Protein AF-A0A5C6E142-F1 (afdb_monomer_lite)

Radius of gyration: 43.31 Å; chains: 1; bounding box: 83×58×124 Å

pLDDT: mean 86.6, std 13.16, range [50.38, 98.62]

Organism: NCBI:txid2528016

Foldseek 3Di:
DVVVVVVVVVVVVVVVVVVVVVVVVVVVVVVVVVVVVVVVVVVVVVVVVVVVVVVVCCVVVVVVCVPDDCPDPPPPPDDPPDDDDDDDDPDDDPPDDDPDDDDPVPPDDDDDDDDDDQCVQADPPPRHGHDDPPDDDDDDDDDDDDDDDDDDDDD

Structure (mmCIF, N/CA/C/O backbone):
data_AF-A0A5C6E142-F1
#
_entry.id   AF-A0A5C6E142-F1
#
loop_
_atom_site.group_PDB
_atom_site.id
_atom_site.type_symbol
_atom_site.label_atom_id
_atom_site.label_alt_id
_atom_site.label_comp_id
_atom_site.label_asym_id
_atom_site.label_entity_id
_atom_site.label_seq_id
_atom_site.pdbx_PDB_ins_code
_atom_site.Cartn_x
_atom_site.Cartn_y
_atom_site.Cartn_z
_atom_site.occupancy
_atom_site.B_iso_or_equiv
_atom_site.auth_seq_id
_atom_site.auth_comp_id
_atom_site.auth_asym_id
_atom_site.auth_atom_id
_atom_site.pdbx_PDB_model_num
ATOM 1 N N . MET A 1 1 ? 37.694 4.877 -66.936 1.00 68.62 1 MET A N 1
ATOM 2 C CA . MET A 1 1 ? 38.527 5.126 -65.732 1.00 68.62 1 MET A CA 1
ATOM 3 C C . MET A 1 1 ? 37.800 5.977 -64.694 1.00 68.62 1 MET A C 1
ATOM 5 O O . MET A 1 1 ? 37.877 5.611 -63.532 1.00 68.62 1 MET A O 1
ATOM 9 N N . GLN A 1 2 ? 37.068 7.028 -65.094 1.00 85.69 2 GLN A N 1
ATOM 10 C CA . GLN A 1 2 ? 36.264 7.880 -64.198 1.00 85.69 2 GLN A CA 1
ATOM 11 C C . GLN A 1 2 ? 35.256 7.085 -63.346 1.00 85.69 2 GLN A C 1
ATOM 13 O O . GLN A 1 2 ? 35.366 7.061 -62.131 1.00 85.69 2 GLN A O 1
ATOM 18 N N . GLU A 1 3 ? 34.388 6.302 -63.991 1.00 92.12 3 GLU A N 1
ATOM 19 C CA . GLU A 1 3 ? 33.328 5.515 -63.339 1.00 92.12 3 GLU A CA 1
ATOM 20 C C . GLU A 1 3 ? 33.848 4.558 -62.252 1.00 92.12 3 GLU A C 1
ATOM 22 O O . GLU A 1 3 ? 33.290 4.458 -61.166 1.00 92.12 3 GLU A O 1
ATOM 27 N N . VAL A 1 4 ? 34.980 3.890 -62.499 1.00 93.50 4 VAL A N 1
ATOM 28 C CA . VAL A 1 4 ? 35.608 2.999 -61.508 1.00 93.50 4 VAL A CA 1
ATOM 29 C C . VAL A 1 4 ? 36.153 3.786 -60.309 1.00 93.50 4 VAL A C 1
ATOM 31 O O . VAL A 1 4 ? 36.188 3.259 -59.200 1.00 93.50 4 VAL A O 1
ATOM 34 N N . SER A 1 5 ? 36.596 5.027 -60.514 1.00 92.75 5 SER A N 1
ATOM 35 C CA . SER A 1 5 ? 37.028 5.918 -59.433 1.00 92.75 5 SER A CA 1
ATOM 36 C C . SER A 1 5 ? 35.838 6.404 -58.607 1.00 92.75 5 SER A C 1
ATOM 38 O O . SER A 1 5 ? 35.891 6.354 -57.379 1.00 92.75 5 SER A O 1
ATOM 40 N N . ASP A 1 6 ? 34.752 6.794 -59.272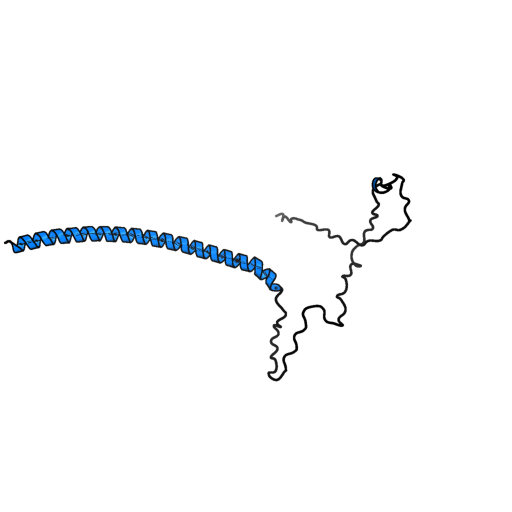 1.00 95.31 6 ASP A N 1
ATOM 41 C CA . ASP A 1 6 ? 33.530 7.282 -58.629 1.00 95.31 6 ASP A CA 1
ATOM 42 C C . ASP A 1 6 ? 32.893 6.179 -57.767 1.00 95.31 6 ASP A C 1
ATOM 44 O O . ASP A 1 6 ? 32.651 6.374 -56.576 1.00 95.31 6 ASP A O 1
ATOM 48 N N . LEU A 1 7 ? 32.780 4.960 -58.308 1.00 95.81 7 LEU A N 1
ATOM 49 C CA . LEU A 1 7 ? 32.290 3.788 -57.571 1.00 95.81 7 LEU A CA 1
ATOM 50 C C . LEU A 1 7 ? 33.175 3.410 -56.370 1.00 95.81 7 LEU A C 1
ATOM 52 O O . LEU A 1 7 ? 32.690 2.832 -55.392 1.00 95.81 7 LEU A O 1
ATOM 56 N N . ARG A 1 8 ? 34.484 3.693 -56.421 1.00 95.88 8 ARG A N 1
ATOM 57 C CA . ARG A 1 8 ? 35.404 3.466 -55.290 1.00 95.88 8 ARG A CA 1
ATOM 58 C C . ARG A 1 8 ? 35.212 4.505 -54.190 1.00 95.88 8 ARG A C 1
ATOM 60 O O . ARG A 1 8 ? 35.260 4.124 -53.021 1.00 95.88 8 ARG A O 1
ATOM 67 N N . SER A 1 9 ? 34.989 5.767 -54.561 1.00 95.81 9 SER A N 1
ATOM 68 C CA . SER A 1 9 ? 34.639 6.845 -53.628 1.00 95.81 9 SER A CA 1
ATOM 69 C C . SER A 1 9 ? 33.339 6.519 -52.903 1.00 95.81 9 SER A C 1
ATOM 71 O O . SER A 1 9 ? 33.317 6.433 -51.680 1.00 95.81 9 SER A O 1
ATOM 73 N N . GLU A 1 10 ? 32.288 6.207 -53.660 1.00 97.12 10 GLU A N 1
ATOM 74 C CA . GLU A 1 10 ? 30.979 5.866 -53.106 1.00 97.12 10 GLU A CA 1
ATOM 75 C C . GLU A 1 10 ? 31.053 4.645 -52.175 1.00 97.12 10 GLU A C 1
ATOM 77 O O . GLU A 1 10 ? 30.497 4.646 -51.078 1.00 97.12 10 GLU A O 1
ATOM 82 N N . ASN A 1 11 ? 31.820 3.610 -52.541 1.00 97.25 11 ASN A N 1
ATOM 83 C CA . ASN A 1 11 ? 32.050 2.467 -51.653 1.00 97.25 11 ASN A CA 1
ATOM 84 C C . ASN A 1 11 ? 32.759 2.848 -50.346 1.00 97.25 11 ASN A C 1
ATOM 86 O O . ASN A 1 11 ? 32.506 2.226 -49.310 1.00 97.25 11 ASN A O 1
ATOM 90 N N . ALA A 1 12 ? 33.682 3.810 -50.378 1.00 97.31 12 ALA A N 1
ATOM 91 C CA . ALA A 1 12 ? 34.360 4.281 -49.177 1.00 97.31 12 ALA A CA 1
ATOM 92 C C . ALA A 1 12 ? 33.380 5.017 -48.249 1.00 97.31 12 ALA A C 1
ATOM 94 O O . ALA A 1 12 ? 33.347 4.710 -47.052 1.00 97.31 12 ALA A O 1
ATOM 95 N N . ASP A 1 13 ? 32.532 5.876 -48.816 1.00 97.88 13 ASP A N 1
ATOM 96 C CA . ASP A 1 13 ? 31.500 6.624 -48.095 1.00 97.88 13 ASP A CA 1
ATOM 97 C C . ASP A 1 13 ? 30.450 5.688 -47.488 1.00 97.88 13 ASP A C 1
ATOM 99 O O . ASP A 1 13 ? 30.155 5.760 -46.294 1.00 97.88 13 ASP A O 1
ATOM 103 N N . LEU A 1 14 ? 29.953 4.719 -48.264 1.00 98.06 14 LEU A N 1
ATOM 104 C CA . LEU A 1 14 ? 29.013 3.709 -47.774 1.00 98.06 14 LEU A CA 1
ATOM 105 C C . LEU A 1 14 ? 29.620 2.878 -46.639 1.00 98.06 14 LEU A C 1
ATOM 107 O O . LEU A 1 14 ? 28.962 2.608 -45.634 1.00 98.06 14 LEU A O 1
ATOM 111 N N . ARG A 1 15 ? 30.898 2.493 -46.743 1.00 97.94 15 ARG A N 1
ATOM 112 C CA . ARG A 1 15 ? 31.594 1.780 -45.658 1.00 97.94 15 ARG A CA 1
ATOM 113 C C . ARG A 1 15 ? 31.727 2.637 -44.405 1.00 97.94 15 ARG A C 1
ATOM 115 O O . ARG A 1 15 ? 31.682 2.087 -43.304 1.00 97.94 15 ARG A O 1
ATOM 122 N N . GLN A 1 16 ? 31.911 3.946 -44.549 1.00 97.94 16 GLN A N 1
ATOM 123 C CA . GLN A 1 16 ? 31.932 4.868 -43.421 1.00 97.94 16 GLN A CA 1
ATOM 124 C C . GLN A 1 16 ? 30.557 4.971 -42.758 1.00 97.94 16 GLN A C 1
ATOM 126 O O . GLN A 1 16 ? 30.463 4.704 -41.561 1.00 97.94 16 GLN A O 1
ATOM 131 N N . GLN A 1 17 ? 29.500 5.213 -43.532 1.00 98.12 17 GLN A N 1
ATOM 132 C CA . GLN A 1 17 ? 28.126 5.271 -43.023 1.00 98.12 17 GLN A CA 1
ATOM 133 C C . GLN A 1 17 ? 27.724 3.969 -42.316 1.00 98.12 17 GLN A C 1
ATOM 135 O O . GLN A 1 17 ? 27.150 3.988 -41.231 1.00 98.12 17 GLN A O 1
ATOM 140 N N . VAL A 1 18 ? 28.092 2.806 -42.868 1.00 98.25 18 VAL A N 1
ATOM 141 C CA . VAL A 1 18 ? 27.827 1.505 -42.228 1.00 98.25 18 VAL A CA 1
ATOM 142 C C . VAL A 1 18 ? 28.554 1.368 -40.887 1.00 98.25 18 VAL A C 1
ATOM 144 O O . VAL A 1 18 ? 28.012 0.759 -39.962 1.00 98.25 18 VAL A O 1
ATOM 147 N N . ARG A 1 19 ? 29.773 1.904 -40.752 1.00 97.94 19 ARG A N 1
ATOM 148 C CA . ARG A 1 19 ? 30.490 1.904 -39.466 1.00 97.94 19 ARG A CA 1
ATOM 149 C C . ARG A 1 19 ? 29.783 2.792 -38.444 1.00 97.94 19 ARG A C 1
ATOM 151 O O . ARG A 1 19 ? 29.568 2.336 -37.325 1.00 97.94 19 ARG A O 1
ATOM 158 N N . GLU A 1 20 ? 29.386 3.996 -38.838 1.00 98.12 20 GLU A N 1
ATOM 159 C CA . GLU A 1 20 ? 28.670 4.951 -37.982 1.00 98.12 20 GLU A CA 1
ATOM 160 C C . GLU A 1 20 ? 27.332 4.372 -37.504 1.00 98.12 20 GLU A C 1
ATOM 162 O O . GLU A 1 20 ? 27.102 4.250 -36.301 1.00 98.12 20 GLU A O 1
ATOM 167 N N . LEU A 1 21 ? 26.518 3.847 -38.425 1.00 98.25 21 LEU A N 1
ATOM 168 C CA . LEU A 1 21 ? 25.243 3.208 -38.094 1.00 98.25 21 LEU A CA 1
ATOM 169 C C . LEU A 1 21 ? 25.410 2.003 -37.159 1.00 98.25 21 LEU A C 1
ATOM 171 O O . LEU A 1 21 ? 24.574 1.769 -36.286 1.00 98.25 21 LEU A O 1
ATOM 175 N N . ARG A 1 22 ? 26.488 1.219 -37.298 1.00 98.00 22 ARG A N 1
ATOM 176 C CA . ARG A 1 22 ? 26.771 0.108 -36.371 1.00 98.00 22 ARG A CA 1
ATOM 177 C C . ARG A 1 22 ? 27.082 0.606 -34.962 1.00 98.00 22 ARG A C 1
ATOM 179 O O . ARG A 1 22 ? 26.615 -0.012 -34.002 1.00 98.00 22 ARG A O 1
ATOM 186 N N . CYS A 1 23 ? 27.837 1.695 -34.838 1.00 97.31 23 CYS A N 1
ATOM 187 C CA . CYS A 1 23 ? 28.104 2.336 -33.552 1.00 97.31 23 CYS A CA 1
ATOM 188 C C . CYS A 1 23 ? 26.804 2.849 -32.917 1.00 97.31 23 CYS A C 1
ATOM 190 O O . CYS A 1 23 ? 26.531 2.526 -31.759 1.00 97.31 23 CYS A O 1
ATOM 192 N N . ASP A 1 24 ? 25.962 3.538 -33.689 1.00 98.00 24 ASP A N 1
ATOM 193 C CA . ASP A 1 24 ? 24.676 4.060 -33.219 1.00 98.00 24 ASP A CA 1
ATOM 194 C C . ASP A 1 24 ? 23.732 2.944 -32.770 1.00 98.00 24 ASP A C 1
ATOM 196 O O . ASP A 1 24 ? 23.130 3.022 -31.699 1.00 98.00 24 ASP A O 1
ATOM 200 N N . VAL A 1 25 ? 23.637 1.848 -33.530 1.00 98.50 25 VAL A N 1
ATOM 201 C CA . VAL A 1 25 ? 22.845 0.673 -33.133 1.00 98.50 25 VAL A CA 1
ATOM 202 C C . VAL A 1 25 ? 23.350 0.092 -31.810 1.00 98.50 25 VAL A C 1
ATOM 204 O O . VAL A 1 25 ? 22.543 -0.287 -30.960 1.00 98.50 25 VAL A O 1
ATOM 207 N N . GLY A 1 26 ? 24.669 0.024 -31.608 1.00 98.12 26 GLY A N 1
ATOM 208 C CA . GLY A 1 26 ? 25.260 -0.399 -30.337 1.00 98.12 26 GLY A CA 1
ATOM 209 C C . GLY A 1 26 ? 24.877 0.531 -29.182 1.00 98.12 26 GLY A C 1
ATOM 210 O O . GLY A 1 26 ? 24.420 0.065 -28.132 1.00 98.12 26 GLY A O 1
ATOM 211 N N . TYR A 1 27 ? 24.986 1.842 -29.402 1.00 98.06 27 TYR A N 1
ATOM 212 C CA . TYR A 1 27 ? 24.593 2.865 -28.438 1.00 98.06 27 TYR A CA 1
ATOM 213 C C . TYR A 1 27 ? 23.116 2.728 -28.050 1.00 98.06 27 TYR A C 1
ATOM 215 O O . TYR A 1 27 ? 22.803 2.550 -26.869 1.00 98.06 27 TYR A O 1
ATOM 223 N N . TRP A 1 28 ? 22.211 2.695 -29.028 1.00 98.44 28 TRP A N 1
ATOM 224 C CA . TRP A 1 28 ? 20.773 2.597 -28.785 1.00 98.44 28 TRP A CA 1
ATOM 225 C C . TRP A 1 28 ? 20.366 1.283 -28.124 1.00 98.44 28 TRP A C 1
ATOM 227 O O . TRP A 1 28 ? 19.524 1.302 -27.228 1.00 98.44 28 TRP A O 1
ATOM 237 N N . LYS A 1 29 ? 21.000 0.154 -28.467 1.00 98.44 29 LYS A N 1
ATOM 238 C CA . LYS A 1 29 ? 20.778 -1.121 -27.763 1.00 98.44 29 LYS A CA 1
ATOM 239 C C . LYS A 1 29 ? 21.147 -1.024 -26.285 1.00 98.44 29 LYS A C 1
ATOM 241 O O . LYS A 1 29 ? 20.381 -1.479 -25.437 1.00 98.44 29 LYS A O 1
ATOM 246 N N . SER A 1 30 ? 22.281 -0.398 -25.966 1.00 98.19 30 SER A N 1
ATOM 247 C CA . SER A 1 30 ? 22.707 -0.213 -24.574 1.00 98.19 30 SER A CA 1
ATOM 248 C C . SER A 1 30 ? 21.763 0.715 -23.798 1.00 98.19 30 SER A C 1
ATOM 250 O O . SER A 1 30 ? 21.396 0.427 -22.657 1.00 98.19 30 SER A O 1
ATOM 252 N N . MET A 1 31 ? 21.302 1.796 -24.432 1.00 98.38 31 MET A N 1
ATOM 253 C CA . MET A 1 31 ? 20.360 2.743 -23.837 1.00 98.38 31 MET A CA 1
ATOM 254 C C . MET A 1 31 ? 18.980 2.121 -23.634 1.00 98.38 31 MET A C 1
ATOM 256 O O . MET A 1 31 ? 18.380 2.303 -22.574 1.00 98.38 31 MET A O 1
ATOM 260 N N . HIS A 1 32 ? 18.505 1.337 -24.601 1.00 98.56 32 HIS A N 1
ATOM 261 C CA . HIS A 1 32 ? 17.255 0.599 -24.485 1.00 98.56 32 HIS A CA 1
ATOM 262 C C . HIS A 1 32 ? 17.325 -0.438 -23.362 1.00 98.56 32 HIS A C 1
ATOM 264 O O . HIS A 1 32 ? 16.424 -0.477 -22.531 1.00 98.56 32 HIS A O 1
ATOM 270 N N . ALA A 1 33 ? 18.418 -1.200 -23.254 1.00 98.44 33 ALA A N 1
ATOM 271 C CA . ALA A 1 33 ? 18.601 -2.158 -22.163 1.00 98.44 33 ALA A CA 1
ATOM 272 C C . ALA A 1 33 ? 18.518 -1.482 -20.781 1.00 98.44 33 ALA A C 1
ATOM 274 O O . ALA A 1 33 ? 17.793 -1.950 -19.905 1.00 98.44 33 ALA A O 1
ATOM 275 N N . ARG A 1 34 ? 19.179 -0.329 -20.604 1.00 98.31 34 ARG A N 1
ATOM 276 C CA . ARG A 1 34 ? 19.090 0.470 -19.366 1.00 98.31 34 ARG A CA 1
ATOM 277 C C . ARG A 1 34 ? 17.677 0.999 -19.113 1.00 98.31 34 ARG A C 1
ATOM 279 O O . ARG A 1 34 ? 17.218 1.023 -17.972 1.00 98.31 34 ARG A O 1
ATOM 286 N N . ALA A 1 35 ? 16.980 1.448 -20.156 1.00 98.38 35 ALA A N 1
ATOM 287 C CA . ALA A 1 35 ? 15.603 1.922 -20.041 1.00 98.38 35 ALA A CA 1
ATOM 288 C C . ALA A 1 35 ? 14.648 0.793 -19.627 1.00 98.38 35 ALA A C 1
ATOM 290 O O . ALA A 1 35 ? 13.851 0.993 -18.714 1.00 98.38 35 ALA A O 1
ATOM 291 N N . VAL A 1 36 ? 14.784 -0.392 -20.229 1.00 98.62 36 VAL A N 1
ATOM 292 C CA . VAL A 1 36 ? 14.018 -1.592 -19.871 1.00 98.62 36 VAL A CA 1
ATOM 293 C C . VAL A 1 36 ? 14.301 -1.996 -18.428 1.00 98.62 36 VAL A C 1
ATOM 295 O O . VAL A 1 36 ? 13.354 -2.192 -17.676 1.00 98.62 36 VAL A O 1
ATOM 298 N N . GLN A 1 37 ? 15.567 -2.028 -17.998 1.00 98.44 37 GLN A N 1
ATOM 299 C CA . GLN A 1 37 ? 15.921 -2.320 -16.604 1.00 98.44 37 GLN A CA 1
ATOM 300 C C . GLN A 1 37 ? 15.235 -1.360 -15.624 1.00 98.44 37 GLN A C 1
ATOM 302 O O . GLN A 1 37 ? 14.564 -1.805 -14.692 1.00 98.44 37 GLN A O 1
ATOM 307 N N . ARG A 1 38 ? 15.323 -0.045 -15.859 1.00 98.31 38 ARG A N 1
ATOM 308 C CA . ARG A 1 38 ? 14.628 0.945 -15.019 1.00 98.31 38 ARG A CA 1
ATOM 309 C C . ARG A 1 38 ? 13.118 0.729 -15.017 1.00 98.31 38 ARG A C 1
ATOM 311 O O . ARG A 1 38 ? 12.522 0.715 -13.950 1.00 98.31 38 ARG A O 1
ATOM 318 N N . HIS A 1 39 ? 12.516 0.498 -16.183 1.00 98.44 39 HIS A N 1
ATOM 319 C CA . HIS A 1 39 ? 11.084 0.228 -16.284 1.00 98.44 39 HIS A CA 1
ATOM 320 C C . HIS A 1 39 ? 10.683 -1.014 -15.480 1.00 98.44 39 HIS A C 1
ATOM 322 O O . HIS A 1 39 ? 9.693 -0.979 -14.760 1.00 98.44 39 HIS A O 1
ATOM 328 N N . THR A 1 40 ? 11.456 -2.102 -15.560 1.00 98.44 40 THR A N 1
ATOM 329 C CA . THR A 1 40 ? 11.169 -3.324 -14.796 1.00 98.44 40 THR A CA 1
ATOM 330 C C . THR A 1 40 ? 11.254 -3.105 -13.289 1.00 98.44 40 THR A C 1
ATOM 332 O O . THR A 1 40 ? 10.385 -3.584 -12.567 1.00 98.44 40 THR A O 1
ATOM 335 N N . LEU A 1 41 ? 12.244 -2.338 -12.817 1.00 98.44 41 LEU A N 1
ATOM 336 C CA . LEU A 1 41 ? 12.389 -2.004 -11.399 1.00 98.44 41 LEU A CA 1
ATOM 337 C C . LEU A 1 41 ? 11.222 -1.140 -10.911 1.00 98.44 41 LEU A C 1
ATOM 339 O O . LEU A 1 41 ? 10.547 -1.504 -9.954 1.00 98.44 41 LEU A O 1
ATOM 343 N N . THR A 1 42 ? 10.916 -0.053 -11.623 1.00 98.38 42 THR A N 1
ATOM 344 C CA . THR A 1 42 ? 9.791 0.828 -11.283 1.00 98.38 42 THR A CA 1
ATOM 345 C C . THR A 1 42 ? 8.451 0.091 -11.326 1.00 98.38 42 THR A C 1
ATOM 347 O O . THR A 1 42 ? 7.584 0.333 -10.490 1.00 98.38 42 THR A O 1
ATOM 350 N N . GLN A 1 43 ? 8.264 -0.831 -12.274 1.00 98.44 43 GLN A N 1
ATOM 351 C CA . GLN A 1 43 ? 7.050 -1.641 -12.351 1.00 98.44 43 GLN A CA 1
ATOM 352 C C . GLN A 1 43 ? 6.924 -2.578 -11.141 1.00 98.44 43 GLN A C 1
ATOM 354 O O . GLN A 1 43 ? 5.844 -2.670 -10.561 1.00 98.44 43 GLN A O 1
ATOM 359 N N . ALA A 1 44 ? 8.021 -3.212 -10.717 1.00 98.31 44 ALA A N 1
ATOM 360 C CA . ALA A 1 44 ? 8.032 -4.056 -9.525 1.00 98.31 44 ALA A CA 1
ATOM 361 C C . ALA A 1 44 ? 7.699 -3.258 -8.250 1.00 98.31 44 ALA A C 1
ATOM 363 O O . ALA A 1 44 ? 6.859 -3.689 -7.461 1.00 98.31 44 ALA A O 1
ATOM 364 N N . GLU A 1 45 ? 8.283 -2.068 -8.080 1.00 98.25 45 GLU A N 1
ATOM 365 C CA . GLU A 1 45 ? 7.976 -1.160 -6.962 1.00 98.25 45 GLU A CA 1
ATOM 366 C C . GLU A 1 45 ? 6.507 -0.717 -6.967 1.00 98.25 45 GLU A C 1
ATOM 368 O O . GLU A 1 45 ? 5.847 -0.674 -5.922 1.00 98.25 45 GLU A O 1
ATOM 373 N N . LEU A 1 46 ? 5.962 -0.416 -8.150 1.00 98.56 46 LEU A N 1
ATOM 374 C CA . LEU A 1 46 ? 4.559 -0.049 -8.312 1.00 98.56 46 LEU A CA 1
ATOM 375 C C . LEU A 1 46 ? 3.630 -1.204 -7.927 1.00 98.56 46 LEU A C 1
ATOM 377 O O . LEU A 1 46 ? 2.606 -0.983 -7.276 1.00 98.56 46 LEU A O 1
ATOM 381 N N . ASP A 1 47 ? 3.971 -2.427 -8.322 1.00 98.44 47 ASP A N 1
ATOM 382 C CA . ASP A 1 47 ? 3.174 -3.613 -8.026 1.00 98.44 47 ASP A CA 1
ATOM 383 C C . ASP A 1 47 ? 3.226 -3.972 -6.537 1.00 98.44 47 ASP A C 1
ATOM 385 O O . ASP A 1 47 ? 2.176 -4.258 -5.949 1.00 98.44 47 ASP A O 1
ATOM 389 N N . GLN A 1 48 ? 4.396 -3.850 -5.901 1.00 98.44 48 GLN A N 1
ATOM 390 C CA . GLN A 1 48 ? 4.545 -3.970 -4.449 1.00 98.44 48 GLN A CA 1
ATOM 391 C C . GLN A 1 48 ? 3.691 -2.924 -3.721 1.00 98.44 48 GLN A C 1
ATOM 393 O O . GLN A 1 48 ? 2.837 -3.279 -2.907 1.00 98.44 48 GLN A O 1
ATOM 398 N N . SER A 1 49 ? 3.830 -1.646 -4.080 1.00 98.19 49 SER A N 1
ATOM 399 C CA . SER A 1 49 ? 3.067 -0.547 -3.472 1.00 98.19 49 SER A CA 1
ATOM 400 C C . SER A 1 49 ? 1.554 -0.753 -3.622 1.00 98.19 49 SER A C 1
ATOM 402 O O . SER A 1 49 ? 0.775 -0.546 -2.691 1.00 98.19 49 SER A O 1
ATOM 404 N N . LYS A 1 50 ? 1.097 -1.213 -4.795 1.00 98.38 50 LYS A N 1
ATOM 405 C CA . LYS A 1 50 ? -0.316 -1.552 -5.031 1.00 98.38 50 LYS A CA 1
ATOM 406 C C . LYS A 1 50 ? -0.774 -2.744 -4.195 1.00 98.38 50 LYS A C 1
ATOM 408 O O . LYS A 1 50 ? -1.938 -2.780 -3.789 1.00 98.38 50 LYS A O 1
ATOM 413 N N . ALA A 1 51 ? 0.077 -3.745 -3.982 1.00 98.12 51 ALA A N 1
ATOM 414 C CA . ALA A 1 51 ? -0.231 -4.878 -3.116 1.00 98.12 51 ALA A CA 1
ATOM 415 C C . ALA A 1 51 ? -0.394 -4.428 -1.657 1.00 98.12 51 ALA A C 1
ATOM 417 O O . ALA A 1 51 ? -1.425 -4.730 -1.057 1.00 98.12 51 ALA A O 1
ATOM 418 N N . GLU A 1 52 ? 0.527 -3.613 -1.143 1.00 98.06 52 GLU A N 1
ATOM 419 C CA . GLU A 1 52 ? 0.457 -3.040 0.208 1.00 98.06 52 GLU A CA 1
ATOM 420 C C . GLU A 1 52 ? -0.802 -2.186 0.396 1.00 98.06 52 GLU A C 1
ATOM 422 O O . GLU A 1 52 ? -1.560 -2.376 1.347 1.00 98.06 52 GLU A O 1
ATOM 427 N N . VAL A 1 53 ? -1.118 -1.307 -0.563 1.00 97.31 53 VAL A N 1
ATOM 428 C CA . VAL A 1 53 ? -2.355 -0.510 -0.523 1.00 97.31 53 VAL A CA 1
ATOM 429 C C . VAL A 1 53 ? -3.600 -1.401 -0.501 1.00 97.31 53 VAL A C 1
ATOM 431 O O . VAL A 1 53 ? -4.560 -1.094 0.211 1.00 97.31 53 VAL A O 1
ATOM 434 N N . ARG A 1 54 ? -3.625 -2.499 -1.272 1.00 96.38 54 ARG A N 1
ATOM 435 C CA . ARG A 1 54 ? -4.742 -3.460 -1.245 1.00 96.38 54 ARG A CA 1
ATOM 436 C C . ARG A 1 54 ? -4.853 -4.147 0.113 1.00 96.38 54 ARG A C 1
ATOM 438 O O . ARG A 1 54 ? -5.964 -4.228 0.635 1.00 96.38 54 ARG A O 1
ATOM 445 N N . GLN A 1 55 ? -3.734 -4.586 0.684 1.00 95.81 55 GLN A N 1
ATOM 446 C CA . GLN A 1 55 ? -3.692 -5.216 2.001 1.00 95.81 55 GLN A CA 1
ATOM 447 C C . GLN A 1 55 ? -4.200 -4.263 3.089 1.00 95.81 55 GLN A C 1
ATOM 449 O O . GLN A 1 55 ? -5.154 -4.591 3.788 1.00 95.81 55 GLN A O 1
ATOM 454 N N . LEU A 1 56 ? -3.654 -3.048 3.171 1.00 95.25 56 LEU A N 1
ATOM 455 C CA . LEU A 1 56 ? -4.062 -2.048 4.162 1.00 95.25 56 LEU A CA 1
ATOM 456 C C . LEU A 1 56 ? -5.544 -1.679 4.034 1.00 95.25 56 LEU A C 1
ATOM 458 O O . LEU A 1 56 ? -6.249 -1.529 5.033 1.00 95.25 56 LEU A O 1
ATOM 462 N N . LYS A 1 57 ? -6.057 -1.564 2.801 1.00 93.62 57 LYS A N 1
ATOM 463 C CA . LYS A 1 57 ? -7.495 -1.364 2.567 1.00 93.62 57 LYS A CA 1
ATOM 464 C C . LYS A 1 57 ? -8.317 -2.552 3.068 1.00 93.62 57 LYS A C 1
ATOM 466 O O . LYS A 1 57 ? -9.357 -2.331 3.687 1.00 93.62 57 LYS A O 1
ATOM 471 N N . ALA A 1 58 ? -7.874 -3.783 2.823 1.00 89.38 58 ALA A N 1
ATOM 472 C CA . ALA A 1 58 ? -8.551 -4.982 3.306 1.00 89.38 58 ALA A CA 1
ATOM 473 C C . ALA A 1 58 ? -8.530 -5.078 4.839 1.00 89.38 58 ALA A C 1
ATOM 475 O O . ALA A 1 58 ? -9.552 -5.386 5.438 1.00 89.38 58 ALA A O 1
ATOM 476 N N . GLU A 1 59 ? -7.429 -4.738 5.501 1.00 89.38 59 GLU A N 1
ATOM 477 C CA . GLU A 1 59 ? -7.352 -4.737 6.966 1.00 89.38 59 GLU A CA 1
ATOM 478 C C . GLU A 1 59 ? -8.244 -3.654 7.583 1.00 89.38 59 GLU A C 1
ATOM 480 O O . GLU A 1 59 ? -9.020 -3.929 8.503 1.00 89.38 59 GLU A O 1
ATOM 485 N N . ARG A 1 60 ? -8.182 -2.431 7.040 1.00 88.44 60 ARG A N 1
ATOM 486 C CA . ARG A 1 60 ? -8.940 -1.281 7.547 1.00 88.44 60 ARG A CA 1
ATOM 487 C C . ARG A 1 60 ? -10.443 -1.425 7.320 1.00 88.44 60 ARG A C 1
ATOM 489 O O . ARG A 1 60 ? -11.226 -1.118 8.215 1.00 88.44 60 ARG A O 1
ATOM 496 N N . PHE A 1 61 ? -10.857 -1.860 6.130 1.00 83.69 61 PHE A N 1
ATOM 497 C CA . PHE A 1 61 ? -12.272 -1.904 5.744 1.00 83.69 61 PHE A CA 1
ATOM 498 C C . PHE A 1 61 ? -12.879 -3.311 5.766 1.00 83.69 61 PHE A C 1
ATOM 500 O O . PHE A 1 61 ? -14.094 -3.435 5.903 1.00 83.69 61 PHE A O 1
ATOM 507 N N . GLY A 1 62 ? -12.079 -4.373 5.674 1.00 68.00 62 GLY A N 1
ATOM 508 C CA . GLY A 1 62 ? -12.549 -5.760 5.758 1.00 68.00 62 GLY A CA 1
ATOM 509 C C . GLY A 1 62 ? -13.065 -6.107 7.151 1.00 68.00 62 GLY A C 1
ATOM 510 O O . GLY A 1 62 ? -14.193 -6.576 7.267 1.00 68.00 62 GLY A O 1
ATOM 511 N N . LYS A 1 63 ? -12.327 -5.739 8.210 1.00 60.81 63 LYS A N 1
ATOM 512 C CA . LYS A 1 63 ? -12.770 -5.918 9.608 1.00 60.81 63 LYS A CA 1
ATOM 513 C C . LYS A 1 63 ? -14.012 -5.086 9.953 1.00 60.81 63 LYS A C 1
ATOM 515 O O . LYS A 1 63 ? -14.846 -5.504 10.746 1.00 60.81 63 LYS A O 1
ATOM 520 N N . GLN A 1 64 ? -14.193 -3.920 9.325 1.00 54.78 64 GLN A N 1
ATOM 521 C CA . GLN A 1 64 ? -15.421 -3.129 9.500 1.00 54.78 64 GLN A CA 1
ATOM 522 C C . GLN A 1 64 ? -16.603 -3.652 8.667 1.00 54.78 64 GLN A C 1
ATOM 524 O O . GLN A 1 64 ? -17.761 -3.439 9.033 1.00 54.78 64 GLN A O 1
ATOM 529 N N . SER A 1 65 ? -16.335 -4.365 7.568 1.00 54.38 65 SER A N 1
ATOM 530 C CA . SER A 1 65 ? -17.362 -4.946 6.700 1.00 54.38 65 SER A CA 1
ATOM 531 C C . SER A 1 65 ? -17.947 -6.262 7.228 1.00 54.38 65 SER A C 1
ATOM 533 O O . SER A 1 65 ? -18.970 -6.691 6.694 1.00 54.38 65 SER A O 1
ATOM 535 N N . GLU A 1 66 ? -17.394 -6.875 8.280 1.00 53.78 66 GLU A N 1
ATOM 536 C CA . GLU A 1 66 ? -18.031 -8.013 8.973 1.00 53.78 66 GLU A CA 1
ATOM 537 C C . GLU A 1 66 ? -19.369 -7.635 9.636 1.00 53.78 66 GLU A C 1
ATOM 539 O O . GLU A 1 66 ? -20.162 -8.501 9.990 1.00 53.78 66 GLU A O 1
ATOM 544 N N . LYS A 1 67 ? -19.713 -6.340 9.694 1.00 54.56 67 LYS A N 1
ATOM 545 C CA . LYS A 1 67 ? -21.075 -5.874 10.006 1.00 54.56 67 LYS A CA 1
ATOM 546 C C . LYS A 1 67 ? -22.018 -5.823 8.791 1.00 54.56 67 LYS A C 1
ATOM 548 O O . LYS A 1 67 ? -23.053 -5.151 8.850 1.00 54.56 67 LYS A O 1
ATOM 553 N N . LYS A 1 68 ? -21.714 -6.494 7.672 1.00 50.38 68 LYS A N 1
ATOM 554 C CA . LYS A 1 68 ? -22.650 -6.589 6.540 1.00 50.38 68 LYS A CA 1
ATOM 555 C C . LYS A 1 68 ? -23.653 -7.718 6.747 1.00 50.38 68 LYS A C 1
ATOM 557 O O . LYS A 1 68 ? -23.364 -8.868 6.464 1.00 50.38 68 LYS A O 1
ATOM 562 N N . SER A 1 69 ? -24.841 -7.275 7.174 1.00 54.19 69 SER A N 1
ATOM 563 C CA . SER A 1 69 ? -26.190 -7.732 6.812 1.00 54.19 69 SER A CA 1
ATOM 564 C C . SER A 1 69 ? -26.396 -9.242 6.734 1.00 54.19 69 SER A C 1
ATOM 566 O O . SER A 1 69 ? -25.836 -9.894 5.864 1.00 54.19 69 SER A O 1
ATOM 568 N N . SER A 1 70 ? -27.343 -9.736 7.534 1.00 54.09 70 SER A N 1
ATOM 569 C CA . SER A 1 70 ? -27.971 -11.063 7.489 1.00 54.09 70 SER A CA 1
ATOM 570 C C . SER A 1 70 ? -28.625 -11.383 6.133 1.00 54.09 70 SER A C 1
ATOM 572 O O . SER A 1 70 ? -29.835 -11.593 6.038 1.00 54.09 70 SER A O 1
ATOM 574 N N . LYS A 1 71 ? -27.859 -11.362 5.042 1.00 55.78 71 LYS A N 1
ATOM 575 C CA . LYS A 1 71 ? -28.259 -12.037 3.825 1.00 55.78 71 LYS A CA 1
ATOM 576 C C . LYS A 1 71 ? -28.017 -13.501 4.127 1.00 55.78 71 LYS A C 1
ATOM 578 O O . LYS A 1 71 ? -26.875 -13.950 4.194 1.00 55.78 71 LYS A O 1
ATOM 583 N N . ASP A 1 72 ? -29.121 -14.131 4.489 1.00 51.94 72 ASP A N 1
ATOM 584 C CA . ASP A 1 72 ? -29.227 -15.534 4.811 1.00 51.94 72 ASP A CA 1
ATOM 585 C C . ASP A 1 72 ? -28.406 -16.356 3.807 1.00 51.94 72 ASP A C 1
ATOM 587 O O . ASP A 1 72 ? -28.568 -16.207 2.596 1.00 51.94 72 ASP A O 1
ATOM 591 N N . ARG A 1 73 ? -27.440 -17.122 4.323 1.00 53.69 73 ARG A N 1
ATOM 592 C CA . ARG A 1 73 ? -26.651 -18.087 3.544 1.00 53.69 73 ARG A CA 1
ATOM 593 C C . ARG A 1 73 ? -27.224 -19.495 3.696 1.00 53.69 73 ARG A C 1
ATOM 595 O O . ARG A 1 73 ? -26.523 -20.460 3.400 1.00 53.69 73 ARG A O 1
ATOM 602 N N . SER A 1 74 ? -28.451 -19.627 4.200 1.00 57.44 74 SER A N 1
ATOM 603 C CA . SER A 1 74 ? -29.203 -20.858 4.037 1.00 57.44 74 SER A CA 1
ATOM 604 C C . SER A 1 74 ? -29.377 -21.110 2.534 1.00 57.44 74 SER A C 1
ATOM 606 O O . SER A 1 74 ? -29.685 -20.204 1.759 1.00 57.44 74 SER A O 1
ATOM 608 N N . ASN A 1 75 ? -29.133 -22.344 2.096 1.00 56.22 75 ASN A N 1
ATOM 609 C CA . ASN A 1 75 ? -29.522 -22.810 0.764 1.00 56.22 75 ASN A CA 1
ATOM 610 C C . ASN A 1 75 ? -31.047 -23.032 0.721 1.00 56.22 75 ASN A C 1
ATOM 612 O O . ASN A 1 75 ? -31.502 -24.093 0.301 1.00 56.22 75 ASN A O 1
ATOM 616 N N . ASP A 1 76 ? -31.836 -22.079 1.222 1.00 60.34 76 ASP A N 1
ATOM 617 C CA . ASP A 1 76 ? -33.290 -22.162 1.163 1.00 60.34 76 ASP A CA 1
ATOM 618 C C . ASP A 1 76 ? -33.722 -21.845 -0.273 1.00 60.34 76 ASP A C 1
ATOM 620 O O . ASP A 1 76 ? -33.643 -20.703 -0.743 1.00 60.34 76 ASP A O 1
ATOM 624 N N . LEU A 1 77 ? -34.091 -22.896 -1.008 1.00 59.03 77 LEU A N 1
ATOM 625 C CA . LEU A 1 77 ? -34.678 -22.785 -2.337 1.00 59.03 77 LEU A CA 1
ATOM 626 C C . LEU A 1 77 ? -36.051 -22.141 -2.163 1.00 59.03 77 LEU A C 1
ATOM 628 O O . LEU A 1 77 ? -37.027 -22.806 -1.828 1.00 59.03 77 LEU A O 1
ATOM 632 N N . SER A 1 78 ? -36.109 -20.823 -2.345 1.00 63.31 78 SER A N 1
ATOM 633 C CA . SER A 1 78 ? -37.367 -20.087 -2.270 1.00 63.31 78 SER A CA 1
ATOM 634 C C . SER A 1 78 ? -38.275 -20.559 -3.401 1.00 63.31 78 SER A C 1
ATOM 636 O O . SER A 1 78 ? -37.876 -20.546 -4.566 1.00 63.31 78 SER A O 1
ATOM 638 N N . ASP A 1 79 ? -39.489 -20.964 -3.047 1.00 67.25 79 ASP A N 1
ATOM 639 C CA . ASP A 1 79 ? -40.550 -21.299 -3.990 1.00 67.25 79 ASP A CA 1
ATOM 640 C C . ASP A 1 79 ? -40.852 -20.068 -4.877 1.00 67.25 79 ASP A C 1
ATOM 642 O O . ASP A 1 79 ? -41.122 -18.993 -4.323 1.00 67.25 79 ASP A O 1
ATOM 646 N N . PRO A 1 80 ? -40.756 -20.154 -6.221 1.00 65.56 80 PRO A N 1
ATOM 647 C CA . PRO A 1 80 ? -40.909 -19.003 -7.118 1.00 65.56 80 PRO A CA 1
ATOM 648 C C . PRO A 1 80 ? -42.270 -18.297 -7.020 1.00 65.56 80 PRO A C 1
ATOM 650 O O . PRO A 1 80 ? -42.362 -17.131 -7.403 1.00 65.56 80 PRO A O 1
ATOM 653 N N . ASP A 1 81 ? -43.290 -18.958 -6.462 1.00 73.44 81 ASP A N 1
ATOM 654 C CA . ASP A 1 81 ? -44.627 -18.391 -6.255 1.00 73.44 81 ASP A CA 1
ATOM 655 C C . ASP A 1 81 ? -44.816 -17.719 -4.879 1.00 73.44 81 ASP A C 1
ATOM 657 O O . ASP A 1 81 ? -45.879 -17.154 -4.599 1.00 73.44 81 ASP A O 1
ATOM 661 N N . GLN A 1 82 ? -43.803 -17.723 -3.999 1.00 67.56 82 GLN A N 1
ATOM 662 C CA . GLN A 1 82 ? -43.908 -17.017 -2.721 1.00 67.56 82 GLN A CA 1
ATOM 663 C C . GLN A 1 82 ? -43.642 -15.512 -2.871 1.00 67.56 82 GLN A C 1
ATOM 665 O O . GLN A 1 82 ? -42.573 -15.102 -3.334 1.00 67.56 82 GLN A O 1
ATOM 670 N N . PRO A 1 83 ? -44.563 -14.647 -2.399 1.00 71.50 83 PRO A N 1
ATOM 671 C CA . PRO A 1 83 ? -44.319 -13.216 -2.382 1.00 71.50 83 PRO A CA 1
ATOM 672 C C . PRO A 1 83 ? -43.112 -12.899 -1.484 1.00 71.50 83 PRO A C 1
ATOM 674 O O . PRO A 1 83 ? -42.964 -13.483 -0.403 1.00 71.50 83 PRO A O 1
ATOM 677 N N . PRO A 1 84 ? -42.245 -11.952 -1.889 1.00 68.94 84 PRO A N 1
ATOM 678 C CA . PRO A 1 84 ? -41.066 -11.602 -1.114 1.00 68.94 84 PRO A CA 1
ATOM 679 C C . PRO A 1 84 ? -41.482 -11.126 0.280 1.00 68.94 84 PRO A C 1
ATOM 681 O O . PRO A 1 84 ? -42.245 -10.166 0.419 1.00 68.94 84 PRO A O 1
ATOM 684 N N . LYS A 1 85 ? -40.959 -11.779 1.326 1.00 71.88 85 LYS A N 1
ATOM 685 C CA . LYS A 1 85 ? -41.196 -11.350 2.710 1.00 71.88 85 LYS A CA 1
ATOM 686 C C . LYS A 1 85 ? -40.753 -9.886 2.865 1.00 71.88 85 LYS A C 1
ATOM 688 O O . LYS A 1 85 ? -39.647 -9.534 2.434 1.00 71.88 85 LYS A O 1
ATOM 693 N N . PRO A 1 86 ? -41.580 -9.018 3.476 1.00 74.19 86 PRO A N 1
ATOM 694 C CA . PRO A 1 86 ? -41.214 -7.628 3.688 1.00 74.19 86 PRO A CA 1
ATOM 695 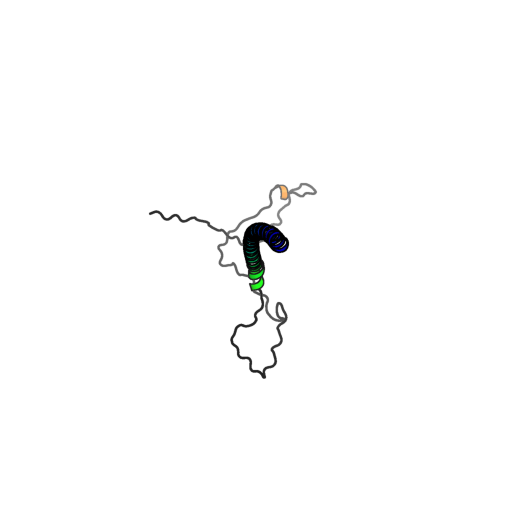C C . PRO A 1 86 ? -39.947 -7.558 4.541 1.00 74.19 86 PRO A C 1
ATOM 697 O O . PRO A 1 86 ? -39.805 -8.250 5.549 1.00 74.19 86 PRO A O 1
ATOM 700 N N . LYS A 1 87 ? -39.001 -6.714 4.126 1.00 73.38 87 LYS A N 1
ATOM 701 C CA . LYS A 1 87 ? -37.776 -6.484 4.894 1.00 73.38 87 LYS A CA 1
ATOM 702 C C . LYS A 1 87 ? -38.151 -5.824 6.220 1.00 73.38 87 LYS A C 1
ATOM 704 O O . LYS A 1 87 ? -38.748 -4.747 6.221 1.00 73.38 87 LYS A O 1
ATOM 709 N N . ASN A 1 88 ? -37.771 -6.443 7.336 1.00 72.50 88 ASN A N 1
ATOM 710 C CA . ASN A 1 88 ? -37.930 -5.835 8.655 1.00 72.50 88 ASN A CA 1
ATOM 711 C C . ASN A 1 88 ? -37.213 -4.479 8.694 1.00 72.50 88 ASN A C 1
ATOM 713 O O . ASN A 1 88 ? -36.117 -4.321 8.143 1.00 72.50 88 ASN A O 1
ATOM 717 N N . ARG A 1 89 ? -37.829 -3.492 9.356 1.00 78.69 89 ARG A N 1
ATOM 718 C CA . ARG A 1 89 ? -37.202 -2.179 9.555 1.00 78.69 89 ARG A CA 1
ATOM 719 C C . ARG A 1 89 ? -35.913 -2.354 10.351 1.00 78.69 89 ARG A C 1
ATOM 721 O O . ARG A 1 89 ? -35.833 -3.205 11.233 1.00 78.69 89 ARG A O 1
ATOM 728 N N . ARG A 1 90 ? -34.899 -1.544 10.056 1.00 79.12 90 ARG A N 1
ATOM 729 C CA . ARG A 1 90 ? -33.649 -1.543 10.823 1.00 79.12 90 ARG A CA 1
ATOM 730 C C . ARG A 1 90 ? -33.934 -1.058 12.253 1.00 79.12 90 ARG A C 1
ATOM 732 O O . ARG A 1 90 ? -34.601 -0.044 12.411 1.00 79.12 90 ARG A O 1
ATOM 739 N N . GLY A 1 91 ? -33.404 -1.750 13.264 1.00 82.81 91 GLY A N 1
ATOM 740 C CA . GLY A 1 91 ? -33.561 -1.391 14.683 1.00 82.81 91 GLY A CA 1
ATOM 741 C C . GLY A 1 91 ? -34.462 -2.341 15.482 1.00 82.81 91 GLY A C 1
ATOM 742 O O . GLY A 1 91 ? -34.900 -3.377 14.971 1.00 82.81 91 GLY A O 1
ATOM 743 N N . GLN A 1 92 ? -34.702 -1.992 16.752 1.00 84.94 92 GLN A N 1
ATOM 744 C CA . GLN A 1 92 ? -35.591 -2.732 17.654 1.00 84.94 92 GLN A CA 1
ATOM 745 C C . GLN A 1 92 ? -36.996 -2.798 17.044 1.00 84.94 92 GLN A C 1
ATOM 747 O O . GLN A 1 92 ? -37.563 -1.773 16.665 1.00 84.94 92 GLN A O 1
ATOM 752 N N . GLN A 1 93 ? -37.553 -4.004 16.926 1.00 86.56 93 GLN A N 1
ATOM 753 C CA . GLN A 1 93 ? -38.905 -4.165 16.395 1.00 86.56 93 GLN A CA 1
ATOM 754 C C . GLN A 1 93 ? -39.946 -3.743 17.444 1.00 86.56 93 GLN A C 1
ATOM 756 O O . GLN A 1 93 ? -39.774 -4.069 18.623 1.00 86.56 93 GLN A O 1
ATOM 761 N N . PRO A 1 94 ? -41.040 -3.075 17.033 1.00 85.50 94 PRO A N 1
ATOM 762 C CA . PRO A 1 94 ? -42.158 -2.773 17.921 1.00 85.50 94 PRO A CA 1
ATOM 763 C C . PRO A 1 94 ? -42.673 -4.037 18.621 1.00 85.50 94 PRO A C 1
ATOM 765 O O . PRO A 1 94 ? -42.797 -5.089 17.996 1.00 85.50 94 PRO A O 1
ATOM 768 N N . GLY A 1 95 ? -42.948 -3.944 19.923 1.00 85.06 95 GLY A N 1
ATOM 769 C CA . GLY A 1 95 ? -43.472 -5.057 20.724 1.00 85.06 95 GLY A CA 1
ATOM 770 C C . GLY A 1 95 ? -42.442 -6.108 21.151 1.00 85.06 95 GLY A C 1
ATOM 771 O O . GLY A 1 95 ? -42.802 -7.034 21.873 1.00 85.06 95 GLY A O 1
ATOM 772 N N . ARG A 1 96 ? -41.164 -5.986 20.760 1.00 84.19 96 ARG A N 1
ATOM 773 C CA . ARG A 1 96 ? -40.112 -6.843 21.323 1.00 84.19 96 ARG A CA 1
ATOM 774 C C . ARG A 1 96 ? -39.551 -6.244 22.612 1.00 84.19 96 ARG A C 1
ATOM 776 O O . ARG A 1 96 ? -39.201 -5.060 22.598 1.00 84.19 96 ARG A O 1
ATOM 783 N N . PRO A 1 97 ? -39.408 -7.046 23.686 1.00 87.25 97 PRO A N 1
ATOM 784 C CA . PRO A 1 97 ? -38.783 -6.578 24.914 1.00 87.25 97 PRO A CA 1
ATOM 785 C C . PRO A 1 97 ? -37.359 -6.098 24.625 1.00 87.25 97 PRO A C 1
ATOM 787 O O . PRO A 1 97 ? -36.688 -6.596 23.711 1.00 87.25 97 PRO A O 1
ATOM 790 N N . ALA A 1 98 ? -36.913 -5.104 25.390 1.00 86.31 98 ALA A N 1
ATOM 791 C CA . ALA A 1 98 ? -35.527 -4.672 25.343 1.00 86.31 98 ALA A CA 1
ATOM 792 C C . ALA A 1 98 ? -34.603 -5.852 25.704 1.00 86.31 98 ALA A C 1
ATOM 794 O O . ALA A 1 98 ? -35.005 -6.722 26.484 1.00 86.31 98 ALA A O 1
ATOM 795 N N . PRO A 1 99 ? -33.377 -5.906 25.153 1.00 85.88 99 PRO A N 1
ATOM 796 C CA . PRO A 1 99 ? -32.371 -6.853 25.614 1.00 85.88 99 PRO A CA 1
ATOM 797 C C . PRO A 1 99 ? -32.222 -6.759 27.133 1.00 85.88 99 PRO A C 1
ATOM 799 O O . PRO A 1 99 ? -32.167 -5.653 27.677 1.00 85.88 99 PRO A O 1
ATOM 802 N N . ASN A 1 100 ? -32.165 -7.908 27.807 1.00 87.56 100 ASN A N 1
ATOM 803 C CA . ASN A 1 100 ? -31.978 -7.911 29.250 1.00 87.56 100 ASN A CA 1
ATOM 804 C C . ASN A 1 100 ? -30.612 -7.299 29.599 1.00 87.56 100 ASN A C 1
ATOM 806 O O . ASN A 1 100 ? -29.641 -7.466 28.849 1.00 87.56 100 ASN A O 1
ATOM 810 N N . ARG A 1 101 ? -30.531 -6.591 30.731 1.00 87.94 101 ARG A N 1
ATOM 811 C CA . ARG A 1 101 ? -29.228 -6.182 31.266 1.00 87.94 101 ARG A CA 1
ATOM 812 C C . ARG A 1 101 ? -28.424 -7.442 31.595 1.00 87.94 101 ARG A C 1
ATOM 814 O O . ARG A 1 101 ? -28.993 -8.489 31.898 1.00 87.94 101 ARG A O 1
ATOM 821 N N . ARG A 1 102 ? -27.098 -7.353 31.473 1.00 89.75 102 ARG A N 1
ATOM 822 C CA . ARG A 1 102 ? -26.215 -8.450 31.886 1.00 89.75 102 ARG A CA 1
ATOM 823 C C . ARG A 1 102 ? -26.326 -8.609 33.399 1.00 89.75 102 ARG A C 1
ATOM 825 O O . ARG A 1 102 ? -26.254 -7.610 34.105 1.00 89.75 102 ARG A O 1
ATOM 832 N N . ASP A 1 103 ? -26.514 -9.843 3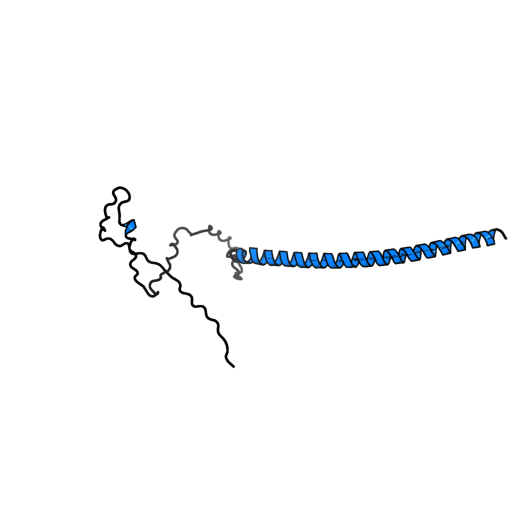3.844 1.00 90.00 103 ASP A N 1
ATOM 833 C CA . ASP A 1 103 ? -26.533 -10.193 35.259 1.00 90.00 103 ASP A CA 1
ATOM 834 C C . ASP A 1 103 ? -25.103 -10.498 35.727 1.00 90.00 103 ASP A C 1
ATOM 836 O O . ASP A 1 103 ? -24.420 -11.331 35.123 1.00 90.00 103 ASP A O 1
ATOM 840 N N . TYR A 1 104 ? -24.656 -9.806 36.775 1.00 90.81 104 TYR A N 1
ATOM 841 C CA . TYR A 1 104 ? -23.326 -9.944 37.376 1.00 90.81 104 TYR A CA 1
ATOM 842 C C . TYR A 1 104 ? -23.368 -10.515 38.801 1.00 90.81 104 TYR A C 1
ATOM 844 O O . TYR A 1 104 ? -22.335 -10.566 39.458 1.00 90.81 104 TYR A O 1
ATOM 852 N N . SER A 1 105 ? -24.520 -11.023 39.252 1.00 90.81 105 SER A N 1
ATOM 853 C CA . SER A 1 105 ? -24.718 -11.592 40.599 1.00 90.81 105 SER A CA 1
ATOM 854 C C . SER A 1 105 ? -23.827 -12.800 40.931 1.00 90.81 105 SER A C 1
ATOM 856 O O . SER A 1 105 ? -23.685 -13.185 42.086 1.00 90.81 105 SER A O 1
ATOM 858 N N . HIS A 1 106 ? -23.215 -13.408 39.916 1.00 92.19 106 HIS A N 1
ATOM 859 C CA . HIS A 1 106 ? -22.288 -14.531 40.040 1.00 92.19 106 HIS A CA 1
ATOM 860 C C . HIS A 1 106 ? -20.828 -14.113 40.294 1.00 92.19 106 HIS A C 1
ATOM 862 O O . HIS A 1 106 ? -19.985 -14.987 40.507 1.00 92.19 106 HIS A O 1
ATOM 868 N N . LEU A 1 107 ? -20.495 -12.821 40.203 1.00 93.69 107 LEU A N 1
ATOM 869 C CA . LEU A 1 107 ? -19.138 -12.335 40.455 1.00 93.69 107 LEU A CA 1
ATOM 870 C C . LEU A 1 107 ? -18.882 -12.191 41.967 1.00 93.69 107 LEU A C 1
ATOM 872 O O . LEU A 1 107 ? -19.808 -11.867 42.707 1.00 93.69 107 LEU A O 1
ATOM 876 N N . PRO A 1 108 ? -17.641 -12.406 42.447 1.00 92.38 108 PRO A N 1
ATOM 877 C CA . PRO A 1 108 ? -17.295 -12.142 43.841 1.00 92.38 108 PRO A CA 1
ATOM 878 C C . PRO A 1 108 ? -17.488 -10.663 44.199 1.00 92.38 108 PRO A C 1
ATOM 880 O O . PRO A 1 108 ? -16.939 -9.789 43.528 1.00 92.38 108 PRO A O 1
ATOM 883 N N . GLU A 1 109 ? -18.223 -10.393 45.275 1.00 92.25 109 GLU A N 1
ATOM 884 C CA . GLU A 1 109 ? -18.479 -9.039 45.772 1.00 92.25 109 GLU A CA 1
ATOM 885 C C . GLU A 1 109 ? -17.355 -8.562 46.708 1.00 92.25 109 GLU A C 1
ATOM 887 O O . GLU A 1 109 ? -16.816 -9.332 47.509 1.00 92.25 109 GLU A O 1
ATOM 892 N N . ARG A 1 110 ? -16.981 -7.283 46.591 1.00 91.12 110 ARG A N 1
ATOM 893 C CA . ARG A 1 110 ? -16.039 -6.594 47.483 1.00 91.12 110 ARG A CA 1
ATOM 894 C C . ARG A 1 110 ? -16.668 -5.270 47.915 1.00 91.12 110 ARG A C 1
ATOM 896 O O . ARG A 1 110 ? -16.821 -4.374 47.092 1.00 91.12 110 ARG A O 1
ATOM 903 N N . GLU A 1 111 ? -17.019 -5.141 49.191 1.00 90.94 111 GLU A N 1
ATOM 904 C CA . GLU A 1 111 ? -17.559 -3.888 49.728 1.00 90.94 111 GLU A CA 1
ATOM 905 C C . GLU A 1 111 ? -16.444 -2.841 49.885 1.00 90.94 111 GLU A C 1
ATOM 907 O O . GLU A 1 111 ? -15.423 -3.093 50.530 1.00 90.94 111 GLU A O 1
ATOM 912 N N . GLN A 1 112 ? -16.648 -1.650 49.317 1.00 90.25 112 GLN A N 1
ATOM 913 C CA . GLN A 1 112 ? -15.760 -0.502 49.491 1.00 90.25 112 GLN A CA 1
ATOM 914 C C . GLN A 1 112 ? -16.566 0.724 49.922 1.00 90.25 112 GLN A C 1
ATOM 916 O O . GLN A 1 112 ? -17.423 1.211 49.188 1.00 90.25 112 GLN A O 1
ATOM 921 N N . LEU A 1 113 ? -16.256 1.256 51.107 1.00 89.81 113 LEU A N 1
ATOM 922 C CA . LEU A 1 113 ? -16.801 2.532 51.560 1.00 89.81 113 LEU A CA 1
ATOM 923 C C . LEU A 1 113 ? -15.972 3.673 50.962 1.00 89.81 113 LEU A C 1
ATOM 925 O O . LEU A 1 113 ? -14.790 3.818 51.277 1.00 89.81 113 LEU A O 1
ATOM 929 N N . ILE A 1 114 ? -16.598 4.479 50.109 1.00 88.69 114 ILE A N 1
ATOM 930 C CA . ILE A 1 114 ? -15.997 5.692 49.553 1.00 88.69 114 ILE A CA 1
ATOM 931 C C . ILE A 1 114 ? -16.561 6.880 50.330 1.00 88.69 114 ILE A C 1
ATOM 933 O O . ILE A 1 114 ? -17.744 7.192 50.215 1.00 88.69 114 ILE A O 1
ATOM 937 N N . ASP A 1 115 ? -15.713 7.521 51.130 1.00 89.19 115 ASP A N 1
ATOM 938 C CA . ASP A 1 115 ? -16.048 8.752 51.847 1.00 89.19 115 ASP A CA 1
ATOM 939 C C . ASP A 1 115 ? -15.445 9.967 51.130 1.00 89.19 115 ASP A C 1
ATOM 941 O O . ASP A 1 115 ? -14.464 9.856 50.386 1.00 89.19 115 ASP A O 1
ATOM 945 N N . LEU A 1 116 ? -16.036 11.138 51.351 1.00 88.50 116 LEU A N 1
ATOM 946 C CA . LEU A 1 116 ? -15.475 12.386 50.859 1.00 88.50 116 LEU A CA 1
ATOM 947 C C . LEU A 1 116 ? -14.186 12.722 51.626 1.00 88.50 116 LEU A C 1
ATOM 949 O O . LEU A 1 116 ? -14.067 12.410 52.813 1.00 88.50 116 LEU A O 1
ATOM 953 N N . PRO A 1 117 ? -13.214 13.389 50.986 1.00 90.62 117 PRO A N 1
ATOM 954 C CA . PRO A 1 117 ? -12.069 13.930 51.704 1.00 90.62 117 PRO A CA 1
ATOM 955 C C . PRO A 1 117 ? -12.513 15.061 52.652 1.00 90.62 117 PRO A C 1
ATOM 957 O O . PRO A 1 117 ? -13.532 15.716 52.428 1.00 90.62 117 PRO A O 1
ATOM 960 N N . GLU A 1 118 ? -11.761 15.289 53.733 1.00 86.94 118 GLU A N 1
ATOM 961 C CA . GLU A 1 118 ? -12.139 16.230 54.808 1.00 86.94 118 GLU A CA 1
ATOM 962 C C . GLU A 1 118 ? -12.321 17.681 54.329 1.00 86.94 118 GLU A C 1
ATOM 964 O O . GLU A 1 118 ? -13.165 18.412 54.842 1.00 86.94 118 GLU A O 1
ATOM 969 N N . ASP A 1 119 ? -11.580 18.096 53.304 1.00 87.94 119 ASP A N 1
ATOM 970 C CA . ASP A 1 119 ? -11.698 19.413 52.671 1.00 87.94 119 ASP A CA 1
ATOM 971 C C . ASP A 1 119 ? -12.980 19.575 51.835 1.00 87.94 119 ASP A C 1
ATOM 973 O O . ASP A 1 119 ? -13.460 20.692 51.651 1.00 87.94 119 ASP A O 1
ATOM 977 N N . ALA A 1 120 ? -13.571 18.476 51.365 1.00 89.56 120 ALA A N 1
ATOM 978 C CA . ALA A 1 120 ? -14.864 18.468 50.684 1.00 89.56 120 ALA A CA 1
ATOM 979 C C . ALA A 1 120 ? -16.050 18.356 51.657 1.00 89.56 120 ALA A C 1
ATOM 981 O O . ALA A 1 120 ? -17.200 18.537 51.252 1.00 89.56 120 ALA A O 1
ATOM 982 N N . LYS A 1 121 ? -15.791 18.095 52.946 1.00 91.81 121 LYS A N 1
ATOM 983 C CA . LYS A 1 121 ? -16.807 18.069 54.008 1.00 91.81 121 LYS A CA 1
ATOM 984 C C . LYS A 1 121 ? -17.091 19.452 54.599 1.00 91.81 121 LYS A C 1
ATOM 986 O O . LYS A 1 121 ? -17.799 19.538 55.596 1.00 91.81 121 LYS A O 1
ATOM 991 N N . VAL A 1 122 ? -16.585 20.538 54.012 1.00 93.31 122 VAL A N 1
ATOM 992 C CA . VAL A 1 122 ? -16.881 21.913 54.446 1.00 93.31 122 VAL A CA 1
ATOM 993 C C . VAL A 1 122 ? -17.655 22.691 53.388 1.00 93.31 122 VAL A C 1
ATOM 995 O O . VAL A 1 122 ? -17.482 22.514 52.183 1.00 93.31 122 VAL A O 1
ATOM 998 N N . CYS A 1 123 ? -18.532 23.583 53.839 1.00 90.12 123 CYS A N 1
ATOM 999 C CA . CYS A 1 123 ? -19.305 24.435 52.949 1.00 90.12 123 CYS A CA 1
ATOM 1000 C C . CYS A 1 123 ? -18.404 25.480 52.273 1.00 90.12 123 CYS A C 1
ATOM 1002 O O . CYS A 1 123 ? -17.808 26.318 52.944 1.00 90.12 123 CYS A O 1
ATOM 1004 N N . ALA A 1 124 ? -18.380 25.516 50.939 1.00 88.25 124 ALA A N 1
ATOM 1005 C CA . ALA A 1 124 ? -17.594 26.498 50.184 1.00 88.25 124 ALA A CA 1
ATOM 1006 C C . ALA A 1 124 ? -18.024 27.966 50.410 1.00 88.25 124 ALA A C 1
ATOM 1008 O O . ALA A 1 124 ? -17.256 28.878 50.117 1.00 88.25 124 ALA A O 1
ATOM 1009 N N . CYS A 1 125 ? -19.238 28.216 50.913 1.00 89.00 125 CYS A N 1
ATOM 1010 C CA . CYS A 1 125 ? -19.744 29.572 51.145 1.00 89.00 125 CYS A CA 1
ATOM 1011 C C . CYS A 1 125 ? -19.442 30.112 52.5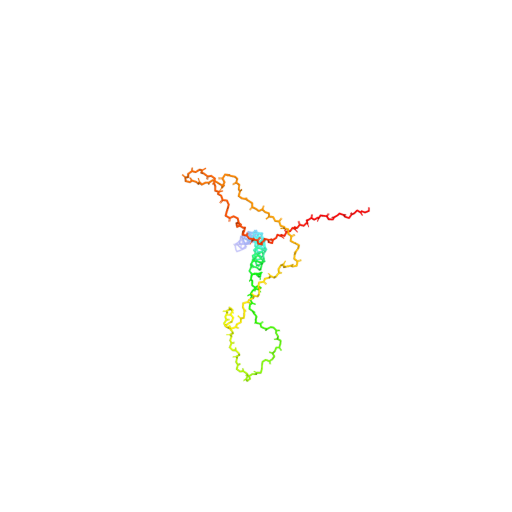51 1.00 89.00 125 CYS A C 1
ATOM 1013 O O . CYS A 1 125 ? -19.172 31.303 52.684 1.00 89.00 125 CYS A O 1
ATOM 1015 N N . CYS A 1 126 ? -19.512 29.274 53.593 1.00 91.50 126 CYS A N 1
ATOM 1016 C CA . CYS A 1 126 ? -19.343 29.704 54.992 1.00 91.50 126 CYS A CA 1
ATOM 1017 C C . CYS A 1 126 ? -18.216 28.988 55.756 1.00 91.50 126 CYS A C 1
ATOM 1019 O O . CYS A 1 126 ? -17.860 29.431 56.842 1.00 91.50 126 CYS A O 1
ATOM 1021 N N . GLY A 1 127 ? -17.637 27.916 55.209 1.00 88.19 127 GLY A N 1
ATOM 1022 C CA . GLY A 1 127 ? -16.534 27.159 55.812 1.00 88.19 127 GLY A CA 1
ATOM 1023 C C . GLY A 1 127 ? 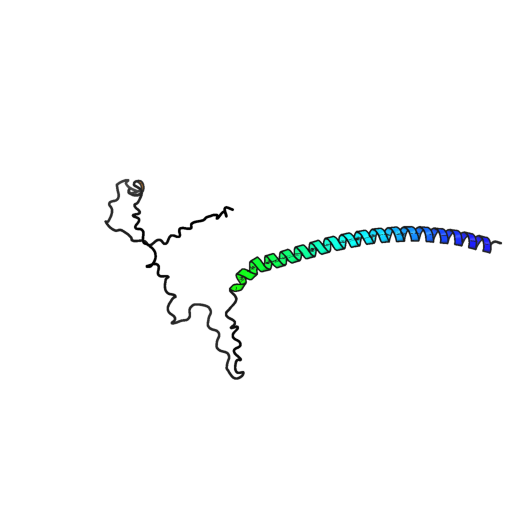-16.930 26.201 56.939 1.00 88.19 127 GLY A C 1
ATOM 1024 O O . GLY A 1 127 ? -16.065 25.521 57.485 1.00 88.19 127 GLY A O 1
ATOM 1025 N N . GLU A 1 128 ? -18.211 26.124 57.298 1.00 91.44 128 GLU A N 1
ATOM 1026 C CA . GLU A 1 128 ? -18.688 25.226 58.353 1.00 91.44 128 GLU A CA 1
ATOM 1027 C C . GLU A 1 128 ? -18.732 23.758 57.885 1.00 91.44 128 GLU A C 1
ATOM 1029 O O . GLU A 1 128 ? -18.972 23.502 56.696 1.00 91.44 128 GLU A O 1
ATOM 1034 N N . PRO A 1 129 ? -18.511 22.787 58.795 1.00 91.31 129 PRO A N 1
ATOM 1035 C CA . PRO A 1 129 ? -18.559 21.370 58.463 1.00 91.31 129 PRO A CA 1
ATOM 1036 C C . PRO A 1 129 ? -19.981 20.935 58.090 1.00 91.31 129 PRO A C 1
ATOM 1038 O O . PRO A 1 129 ? -20.955 21.221 58.788 1.00 91.31 129 PRO A O 1
ATOM 1041 N N . LEU A 1 130 ? -20.087 20.206 56.986 1.00 89.19 130 LEU A N 1
ATOM 1042 C CA . LEU A 1 130 ? -21.312 19.583 56.516 1.00 89.19 130 LEU A CA 1
ATOM 1043 C C . LEU A 1 130 ? -21.609 18.350 57.373 1.00 89.19 130 LEU A C 1
ATOM 1045 O O . LEU A 1 130 ? -20.771 17.464 57.535 1.00 89.19 130 LEU A O 1
ATOM 1049 N N . VAL A 1 131 ? -22.825 18.280 57.909 1.00 85.88 131 VAL A N 1
ATOM 1050 C CA . VAL A 1 131 ? -23.291 17.114 58.666 1.00 85.88 131 VAL A CA 1
ATOM 1051 C C . VAL A 1 131 ? -23.865 16.087 57.694 1.00 85.88 131 VAL A C 1
ATOM 1053 O O . VAL A 1 131 ? -24.707 16.414 56.857 1.00 85.88 131 VAL A O 1
ATOM 1056 N N . GLY A 1 132 ? -23.421 14.835 57.809 1.00 83.75 132 GLY A N 1
ATOM 1057 C CA . GLY A 1 132 ? -23.933 13.741 56.990 1.00 83.75 132 GLY A CA 1
ATOM 1058 C C . GLY A 1 132 ? -25.418 13.475 57.250 1.00 83.75 132 GLY A C 1
ATOM 1059 O O . GLY A 1 132 ? -25.854 13.394 58.396 1.00 83.75 132 GLY A O 1
ATOM 1060 N N . LEU A 1 133 ? -26.194 13.281 56.182 1.00 83.75 133 LEU A N 1
ATOM 1061 C CA . LEU A 1 133 ? -27.634 12.987 56.254 1.00 83.75 133 LEU A CA 1
ATOM 1062 C C . LEU A 1 133 ? -27.945 11.519 56.612 1.00 83.75 133 LEU A C 1
ATOM 1064 O O . LEU A 1 133 ? -29.107 11.120 56.615 1.00 83.75 133 LEU A O 1
ATOM 1068 N N . GLY A 1 134 ? -26.920 10.703 56.888 1.00 83.56 134 GLY A N 1
ATOM 1069 C CA . GLY A 1 134 ? -27.065 9.276 57.204 1.00 83.56 134 GLY A CA 1
ATOM 1070 C C . GLY A 1 134 ? -27.519 8.413 56.021 1.00 83.56 134 GLY A C 1
ATOM 1071 O O . GLY A 1 134 ? -27.972 7.292 56.225 1.00 83.56 134 GLY A O 1
ATOM 1072 N N . GLN A 1 135 ? -27.426 8.935 54.797 1.00 81.19 135 GLN A N 1
ATOM 1073 C CA . GLN A 1 135 ? -27.758 8.220 53.570 1.00 81.19 135 GLN A CA 1
ATOM 1074 C C . GLN A 1 135 ? -26.470 7.765 52.889 1.00 81.19 135 GLN A C 1
ATOM 1076 O O . GLN A 1 135 ? -25.569 8.574 52.669 1.00 81.19 135 GLN A O 1
ATOM 1081 N N . SER A 1 136 ? -26.397 6.482 52.552 1.00 82.44 136 SER A N 1
ATOM 1082 C CA . SER A 1 136 ? -25.423 5.950 51.606 1.00 82.44 136 SER A CA 1
ATOM 1083 C C . SER A 1 136 ? -26.124 5.679 50.278 1.00 82.44 136 SER A C 1
ATOM 1085 O O . SER A 1 136 ? -27.271 5.232 50.259 1.00 82.44 136 SER A O 1
ATOM 1087 N N . ASP A 1 137 ? -25.443 5.976 49.174 1.00 87.19 137 ASP A N 1
ATOM 1088 C CA . ASP A 1 137 ? -25.915 5.644 47.830 1.00 87.19 137 ASP A CA 1
ATOM 1089 C C . ASP A 1 137 ? -25.158 4.398 47.347 1.00 87.19 137 ASP A C 1
ATOM 1091 O O . ASP A 1 137 ? -23.971 4.497 47.018 1.00 87.19 137 ASP A O 1
ATOM 1095 N N . PRO A 1 138 ? -25.772 3.202 47.392 1.00 86.38 138 PRO A N 1
ATOM 1096 C CA . PRO A 1 138 ? -25.099 1.985 46.973 1.00 86.38 138 PRO A CA 1
ATOM 1097 C C . PRO A 1 138 ? -24.866 2.024 45.460 1.00 86.38 138 PRO A C 1
ATOM 1099 O O . PRO A 1 138 ? -25.803 2.098 44.667 1.00 86.38 138 PRO A O 1
ATOM 1102 N N . CYS A 1 139 ? -23.600 1.944 45.058 1.00 88.69 139 CYS A N 1
ATOM 1103 C CA . CYS A 1 139 ? -23.199 1.874 43.659 1.00 88.69 139 CYS A CA 1
ATOM 1104 C C . CYS A 1 139 ? -22.491 0.544 43.389 1.00 88.69 139 CYS A C 1
ATOM 1106 O O . CYS A 1 139 ? -21.604 0.145 44.137 1.00 88.69 139 CYS A O 1
ATOM 1108 N N . GLU A 1 140 ? -22.856 -0.119 42.292 1.00 89.50 140 GLU A N 1
ATOM 1109 C CA . GLU A 1 140 ? -22.185 -1.332 41.820 1.00 89.50 140 GLU A CA 1
ATOM 1110 C C . GLU A 1 140 ? -21.121 -0.970 40.774 1.00 89.50 140 GLU A C 1
ATOM 1112 O O . GLU A 1 140 ? -21.415 -0.318 39.767 1.00 89.50 140 GLU A O 1
ATOM 1117 N N . GLN A 1 141 ? -19.885 -1.426 40.986 1.00 91.06 141 GLN A N 1
ATOM 1118 C CA . GLN A 1 141 ? -18.768 -1.255 40.056 1.00 91.06 141 GLN A CA 1
ATOM 1119 C C . GLN A 1 141 ? -18.200 -2.625 39.674 1.00 91.06 141 GLN A C 1
ATOM 1121 O O . GLN A 1 141 ? -17.830 -3.419 40.533 1.00 91.06 141 GLN A O 1
ATOM 1126 N N . ILE A 1 142 ? -18.130 -2.909 38.369 1.00 91.69 142 ILE A N 1
ATOM 1127 C CA . ILE A 1 142 ? -17.557 -4.156 37.845 1.00 91.69 142 ILE A CA 1
ATOM 1128 C C . ILE A 1 142 ? -16.109 -3.907 37.432 1.00 91.69 142 ILE A C 1
ATOM 1130 O O . ILE A 1 142 ? -15.852 -3.160 36.484 1.00 91.69 142 ILE A O 1
ATOM 1134 N N . GLU A 1 143 ? -15.173 -4.568 38.106 1.00 92.56 143 GLU A N 1
ATOM 1135 C CA . GLU A 1 143 ? -13.737 -4.467 37.838 1.00 92.56 143 GLU A CA 1
ATOM 1136 C C . GLU A 1 143 ? -13.188 -5.758 37.220 1.00 92.56 143 GLU A C 1
ATOM 1138 O O . GLU A 1 143 ? -13.654 -6.858 37.514 1.00 92.56 143 GLU A O 1
ATOM 1143 N N . ILE A 1 144 ? -12.195 -5.627 36.336 1.00 92.12 144 ILE A N 1
ATOM 1144 C CA . ILE A 1 144 ? -11.550 -6.760 35.664 1.00 92.12 144 ILE A CA 1
ATOM 1145 C C . ILE A 1 144 ? -10.065 -6.763 36.025 1.00 92.12 144 ILE A C 1
ATOM 1147 O O . ILE A 1 144 ? -9.292 -5.951 35.517 1.00 92.12 144 ILE A O 1
ATOM 1151 N N . GLU A 1 145 ? -9.651 -7.712 36.862 1.00 92.19 145 GLU A N 1
ATOM 1152 C CA . GLU A 1 145 ? -8.243 -7.952 37.190 1.00 92.19 145 GLU A CA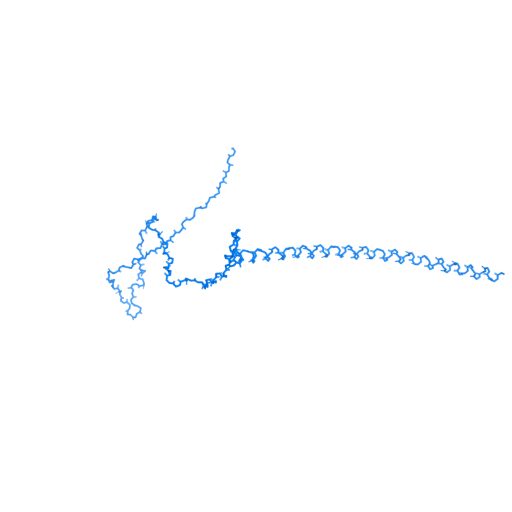 1
ATOM 1153 C C . GLU A 1 145 ? -7.629 -8.919 36.164 1.00 92.19 145 GLU A C 1
ATOM 1155 O O . GLU A 1 145 ? -8.121 -10.028 35.961 1.00 92.19 145 GLU A O 1
ATOM 1160 N N . THR A 1 146 ? -6.555 -8.505 35.484 1.00 93.31 146 THR A N 1
ATOM 1161 C CA . THR A 1 146 ? -5.862 -9.338 34.484 1.00 93.31 146 THR A CA 1
ATOM 1162 C C . THR A 1 146 ? -4.462 -9.699 34.969 1.00 93.31 146 THR A C 1
ATOM 1164 O O . THR A 1 146 ? -3.662 -8.814 35.259 1.00 93.31 146 THR A O 1
ATOM 1167 N N . ILE A 1 147 ? -4.141 -10.996 35.006 1.00 92.81 147 ILE A N 1
ATOM 1168 C CA . ILE A 1 147 ? -2.803 -11.497 35.352 1.00 92.81 147 ILE A CA 1
ATOM 1169 C C . ILE A 1 147 ? -2.048 -11.834 34.064 1.00 92.81 147 ILE A C 1
ATOM 1171 O O . ILE A 1 147 ? -2.470 -12.697 33.295 1.00 92.81 147 ILE A O 1
ATOM 1175 N N . LEU A 1 148 ? -0.912 -11.173 33.839 1.00 94.25 148 LEU A N 1
ATOM 1176 C CA . LEU A 1 148 ? -0.002 -11.464 32.731 1.00 94.25 148 LEU A CA 1
ATOM 1177 C C . LEU A 1 148 ? 1.185 -12.272 33.248 1.00 94.25 148 LEU A C 1
ATOM 1179 O O . LEU A 1 148 ? 1.836 -11.874 34.213 1.00 94.25 148 LEU A O 1
ATOM 1183 N N . TYR A 1 149 ? 1.501 -13.380 32.587 1.00 90.50 149 TYR A N 1
ATOM 1184 C CA . TYR A 1 149 ? 2.686 -14.168 32.901 1.00 90.50 149 TYR A CA 1
ATOM 1185 C C . TYR A 1 149 ? 3.433 -14.560 31.629 1.00 90.50 149 TYR A C 1
ATOM 1187 O O . TYR A 1 149 ? 2.851 -14.706 30.555 1.00 90.50 149 TYR A O 1
ATOM 1195 N N . ARG A 1 150 ? 4.750 -14.725 31.772 1.00 88.25 150 ARG A N 1
ATOM 1196 C CA . ARG A 1 150 ? 5.610 -15.365 30.777 1.00 88.25 150 ARG A CA 1
ATOM 1197 C C . ARG A 1 150 ? 5.947 -16.760 31.283 1.00 88.25 150 ARG A C 1
ATOM 1199 O O . ARG A 1 150 ? 6.423 -16.902 32.407 1.00 88.25 150 ARG A O 1
ATOM 1206 N N . THR A 1 151 ? 5.696 -17.776 30.476 1.00 85.56 151 THR A N 1
ATOM 1207 C CA . THR A 1 151 ? 6.211 -19.125 30.712 1.00 85.56 151 THR A CA 1
ATOM 1208 C C . THR A 1 151 ? 7.627 -19.230 30.159 1.00 85.56 151 THR A C 1
ATOM 1210 O O . THR A 1 151 ? 7.954 -18.637 29.131 1.00 85.56 151 THR A O 1
ATOM 1213 N N . ILE A 1 152 ? 8.488 -19.943 30.880 1.00 88.12 152 ILE A N 1
ATOM 1214 C CA . ILE A 1 152 ? 9.833 -20.307 30.440 1.00 88.12 152 ILE A CA 1
ATOM 1215 C C . ILE A 1 152 ? 9.922 -21.813 30.631 1.00 88.12 152 ILE A C 1
ATOM 1217 O O . ILE A 1 152 ? 9.689 -22.293 31.740 1.00 88.12 152 ILE A O 1
ATOM 1221 N N . ASP A 1 153 ? 10.258 -22.534 29.572 1.00 82.38 153 ASP A N 1
ATOM 1222 C CA . ASP A 1 153 ? 10.476 -23.972 29.657 1.00 82.38 153 ASP A CA 1
ATOM 1223 C C . ASP A 1 153 ? 11.915 -24.215 30.131 1.00 82.38 153 ASP A C 1
ATOM 1225 O O . ASP A 1 153 ? 12.879 -23.833 29.463 1.00 82.38 153 ASP A O 1
ATOM 1229 N N . SER A 1 154 ? 12.070 -24.799 31.319 1.00 71.44 154 SER A N 1
ATOM 1230 C CA . SER A 1 154 ? 13.360 -25.290 31.812 1.00 71.44 154 SER A CA 1
ATOM 1231 C C . SER A 1 154 ? 13.635 -26.671 31.214 1.00 71.44 154 SER A C 1
ATOM 1233 O O . SER A 1 154 ? 12.808 -27.568 31.390 1.00 71.44 154 SER A O 1
ATOM 1235 N N . GLN A 1 155 ? 14.765 -26.821 30.513 1.00 67.56 155 GLN A N 1
ATOM 1236 C CA . GLN A 1 155 ? 15.278 -28.118 30.044 1.00 67.56 155 GLN A CA 1
ATOM 1237 C C . GLN A 1 155 ? 15.745 -28.996 31.204 1.00 67.56 155 GLN A C 1
ATOM 1239 O O . GLN A 1 155 ? 16.311 -28.431 32.169 1.00 67.56 155 GLN A O 1
#

Secondary structure (DSSP, 8-state):
-HHHHHHHHHHHHHHHHHHHHHHHHHHHHHHHHHHHHHHHHHHHHHHHHHHHHHHHHHHHHHHHHTT------S-----TTSPPPPPPPSSSPTTPPPPPPPP-TTSPP-----PPPGGGGB-TTT-PBPPP-S---------------------

Sequence (155 aa):
MQEVSDLRSENADLRQQVRELRCDVGYWKSMHARAVQRHTLTQAELDQSKAEVRQLKAERFGKQSEKKSSKDRSNDLSDPDQPPKPKNRRGQQPGRPAPNRRDYSHLPEREQLIDLPEDAKVCACCGEPLVGLGQSDPCEQIEIETILYRTIDSQ